Protein AF-A0A9D0ZR61-F1 (afdb_monomer_lite)

Foldseek 3Di:
DLVVLVQDPVNVVPDDPVVSVVSVVVSVVVVLVVVVVVLVVVLVVVVVVCVVVPPVDDPPDDRPCNVPVVSCVVVPPPPPPDDPVVVVVVVVVVVVD

Sequence (97 aa):
MAYQCGMMPNEFWNSTYRDVKTYVEACAKFRKEERKDTIVICEAMANKIIGALSWSRPKNKSLIKDVFRELFREELDTNKPQSYEEQIRNLRSRKGK

Radius of gyration: 20.32 Å; chains: 1; bounding box: 43×32×54 Å

Secondary structure (DSSP, 8-state):
-TGGGT--HHHHHTS-HHHHHHHHHHHHHHHHHHHHHHHHHHHHHHHHHHHHTT-S--TT---HHHHTGGGGHHHH-TTS---HHHHHHHHHHHTT-

Structure (mmCIF, N/CA/C/O backbone):
data_AF-A0A9D0ZR61-F1
#
_entry.id   AF-A0A9D0ZR61-F1
#
loop_
_atom_site.group_PDB
_atom_site.id
_atom_site.type_symbol
_atom_site.label_atom_id
_atom_site.label_alt_id
_atom_site.label_comp_id
_atom_site.label_asym_id
_atom_site.label_entity_id
_atom_site.label_seq_id
_atom_site.pdbx_PDB_ins_code
_atom_site.Cartn_x
_atom_site.Cartn_y
_atom_site.Cartn_z
_atom_site.occupancy
_atom_site.B_iso_or_equiv
_atom_site.auth_seq_id
_atom_site.auth_comp_id
_atom_site.auth_asym_id
_atom_site.auth_atom_id
_atom_site.pdbx_PDB_model_num
ATOM 1 N N . MET A 1 1 ? 9.698 8.782 -13.602 1.00 61.84 1 MET A N 1
ATOM 2 C CA . MET A 1 1 ? 8.958 7.886 -12.682 1.00 61.84 1 MET A CA 1
ATOM 3 C C . MET A 1 1 ? 9.842 6.785 -12.096 1.00 61.84 1 MET A C 1
ATOM 5 O O . MET A 1 1 ? 9.859 6.674 -10.882 1.00 61.84 1 MET A O 1
ATOM 9 N N . ALA A 1 2 ? 10.634 6.040 -12.881 1.00 70.12 2 ALA A N 1
ATOM 10 C CA . ALA A 1 2 ? 11.558 5.022 -12.342 1.00 70.12 2 ALA A CA 1
ATOM 11 C C . ALA A 1 2 ? 12.551 5.564 -11.293 1.00 70.12 2 ALA A C 1
ATOM 13 O O . ALA A 1 2 ? 12.714 4.968 -10.234 1.00 70.12 2 ALA A O 1
ATOM 14 N N . TYR A 1 3 ? 13.095 6.763 -11.522 1.00 74.62 3 TYR A N 1
ATOM 15 C CA . TYR A 1 3 ? 13.941 7.456 -10.543 1.00 74.62 3 TYR A CA 1
ATOM 16 C C . TYR A 1 3 ? 13.233 7.727 -9.206 1.00 74.62 3 TYR A C 1
ATOM 18 O O . TYR A 1 3 ? 13.814 7.562 -8.141 1.00 74.62 3 TYR A O 1
ATOM 26 N N . GLN A 1 4 ? 11.940 8.078 -9.237 1.00 78.94 4 GLN A N 1
ATOM 27 C CA . GLN A 1 4 ? 11.170 8.273 -8.005 1.00 78.94 4 GLN A CA 1
ATOM 28 C C . GLN A 1 4 ? 11.048 6.970 -7.222 1.00 78.94 4 GLN A C 1
ATOM 30 O O . GLN A 1 4 ? 10.894 7.038 -6.014 1.00 78.94 4 GLN A O 1
ATOM 35 N N . CYS A 1 5 ? 11.114 5.816 -7.885 1.00 83.88 5 CYS A N 1
ATOM 36 C CA . CYS A 1 5 ? 11.127 4.484 -7.286 1.00 83.88 5 CYS A CA 1
ATOM 37 C C . CYS A 1 5 ? 12.527 4.011 -6.866 1.00 83.88 5 CYS A C 1
ATOM 39 O O . CYS A 1 5 ? 12.672 2.852 -6.498 1.00 83.88 5 CYS A O 1
ATOM 41 N N . GLY A 1 6 ? 13.547 4.873 -6.921 1.00 88.88 6 GLY A N 1
ATOM 42 C CA . GLY A 1 6 ? 14.905 4.552 -6.478 1.00 88.88 6 GLY A CA 1
ATOM 43 C C . GLY A 1 6 ? 15.768 3.813 -7.502 1.00 88.88 6 GLY A C 1
ATOM 44 O O . GLY A 1 6 ? 16.864 3.401 -7.149 1.00 88.88 6 GLY A O 1
ATOM 45 N N . MET A 1 7 ? 15.311 3.661 -8.752 1.00 91.38 7 MET A N 1
ATOM 46 C CA . MET A 1 7 ? 16.132 3.060 -9.812 1.00 91.38 7 MET A CA 1
ATOM 47 C C . MET A 1 7 ? 17.303 3.982 -10.153 1.00 91.38 7 MET A C 1
ATOM 49 O O . MET A 1 7 ? 17.091 5.167 -10.447 1.00 91.38 7 MET A O 1
ATOM 53 N N . MET A 1 8 ? 18.523 3.446 -10.140 1.00 92.25 8 MET A N 1
ATOM 54 C CA . MET A 1 8 ? 19.708 4.225 -10.477 1.00 92.25 8 MET A CA 1
ATOM 55 C C . MET A 1 8 ? 19.753 4.527 -11.987 1.00 92.25 8 MET A C 1
ATOM 57 O O . MET A 1 8 ? 19.255 3.742 -12.798 1.00 92.25 8 MET A O 1
ATOM 61 N N . PRO A 1 9 ? 20.360 5.653 -12.416 1.00 88.81 9 PRO A N 1
ATOM 62 C CA . PRO A 1 9 ? 20.419 6.003 -13.834 1.00 88.81 9 PRO A CA 1
ATOM 63 C C . PRO A 1 9 ? 21.084 4.930 -14.706 1.00 88.81 9 PRO A C 1
ATOM 65 O O . PRO A 1 9 ? 20.596 4.640 -15.791 1.00 88.81 9 PRO A O 1
ATOM 68 N N . ASN A 1 10 ? 22.168 4.309 -14.233 1.00 91.19 10 ASN A N 1
ATOM 69 C CA . ASN A 1 10 ? 22.857 3.227 -14.946 1.00 91.19 10 ASN A CA 1
ATOM 70 C C . ASN A 1 10 ? 21.971 1.982 -15.131 1.00 91.19 10 ASN A C 1
ATOM 72 O O . ASN A 1 10 ? 21.976 1.386 -16.202 1.00 91.19 10 ASN A O 1
ATOM 76 N N . GLU A 1 11 ? 21.183 1.611 -14.122 1.00 88.00 11 GLU A N 1
ATOM 77 C CA . GLU A 1 11 ? 20.220 0.509 -14.203 1.00 88.00 11 GLU A CA 1
ATOM 78 C C . GLU A 1 11 ? 19.126 0.818 -15.220 1.00 88.00 11 GLU A C 1
ATOM 80 O O . GLU A 1 11 ? 18.763 -0.043 -16.017 1.00 88.00 11 GLU A O 1
ATOM 85 N N . PHE A 1 12 ? 18.635 2.058 -15.235 1.00 90.50 12 PHE A N 1
ATOM 86 C CA . PHE A 1 12 ? 17.630 2.503 -16.195 1.00 90.50 12 PHE A CA 1
ATOM 87 C C . PHE A 1 12 ? 18.142 2.430 -17.638 1.00 90.50 12 PHE A C 1
ATOM 89 O O . PHE A 1 12 ? 17.456 1.885 -18.498 1.00 90.50 12 PHE A O 1
ATOM 96 N N . TRP A 1 13 ? 19.351 2.939 -17.900 1.00 89.75 13 TRP A N 1
ATOM 97 C CA . TRP A 1 13 ? 19.950 2.924 -19.240 1.00 89.75 13 TRP A CA 1
ATOM 98 C C . TRP A 1 13 ? 20.255 1.512 -19.751 1.00 89.75 13 TRP A C 1
ATOM 100 O O . TRP A 1 13 ? 20.212 1.285 -20.957 1.00 89.75 13 TRP A O 1
ATOM 110 N N . ASN A 1 14 ? 20.520 0.568 -18.844 1.00 92.94 14 ASN A N 1
ATOM 111 C CA . ASN A 1 14 ? 20.809 -0.830 -19.173 1.00 92.94 14 ASN A CA 1
ATOM 112 C C . ASN A 1 14 ? 19.563 -1.734 -19.197 1.00 92.94 14 ASN A C 1
ATOM 114 O O . ASN A 1 14 ? 19.680 -2.925 -19.481 1.00 92.94 14 ASN A O 1
ATOM 118 N N . SER A 1 15 ? 18.382 -1.201 -18.882 1.00 91.69 15 SER A N 1
ATOM 119 C CA . SER A 1 15 ? 17.135 -1.968 -18.823 1.00 91.69 15 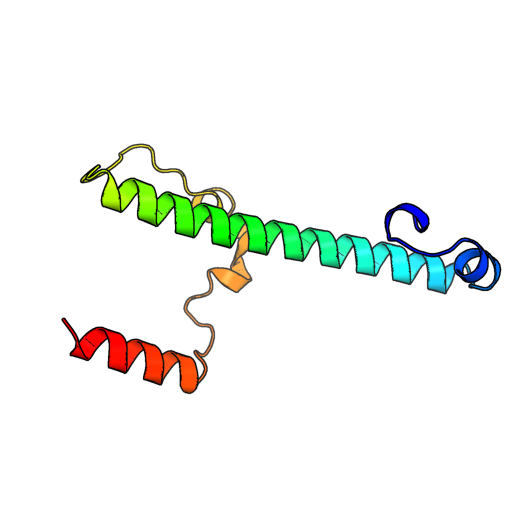SER A CA 1
ATOM 120 C C . SER A 1 15 ? 16.322 -1.821 -20.101 1.00 91.69 15 SER A C 1
ATOM 122 O O . SER A 1 15 ? 16.347 -0.784 -20.767 1.00 91.69 15 SER A O 1
ATOM 124 N N . THR A 1 16 ? 15.517 -2.834 -20.425 1.00 94.31 16 THR A N 1
ATOM 125 C CA . THR A 1 16 ? 14.522 -2.666 -21.484 1.00 94.31 16 THR A CA 1
ATOM 126 C C . THR A 1 16 ? 13.348 -1.831 -20.978 1.00 94.31 16 THR A C 1
ATOM 128 O O . THR A 1 16 ? 13.058 -1.769 -19.781 1.00 94.31 16 THR A O 1
ATOM 131 N N . TYR A 1 17 ? 12.598 -1.227 -21.902 1.00 91.25 17 TYR A N 1
ATOM 132 C CA . TYR A 1 17 ? 11.369 -0.510 -21.552 1.00 91.25 17 TYR A CA 1
ATOM 133 C C . TYR A 1 17 ? 10.388 -1.381 -20.746 1.00 91.25 17 TYR A C 1
ATOM 135 O O . TYR A 1 17 ? 9.727 -0.887 -19.832 1.00 91.25 17 TYR A O 1
ATOM 143 N N . ARG A 1 18 ? 10.304 -2.682 -21.062 1.00 94.06 18 ARG A N 1
ATOM 144 C CA . ARG A 1 18 ? 9.433 -3.625 -20.352 1.00 94.06 18 ARG A CA 1
ATOM 145 C C . ARG A 1 18 ? 9.844 -3.759 -18.887 1.00 94.06 18 ARG A C 1
ATOM 147 O O . ARG A 1 18 ? 8.977 -3.679 -18.024 1.00 94.06 18 ARG A O 1
ATOM 154 N N . ASP A 1 19 ? 11.139 -3.887 -18.620 1.00 92.50 19 ASP A N 1
ATOM 155 C CA . ASP A 1 19 ? 11.670 -4.042 -17.261 1.00 92.50 19 ASP A CA 1
ATOM 156 C C . ASP A 1 19 ? 11.431 -2.779 -16.436 1.00 92.50 19 ASP A C 1
ATOM 158 O O . ASP A 1 19 ? 10.909 -2.840 -15.323 1.00 92.50 19 ASP A O 1
ATOM 162 N N . VAL A 1 20 ? 11.711 -1.614 -17.027 1.00 92.94 20 VAL A N 1
ATOM 163 C CA . VAL A 1 20 ? 11.446 -0.310 -16.407 1.00 92.94 20 VAL A CA 1
ATOM 164 C C . VAL A 1 20 ? 9.962 -0.160 -16.074 1.00 92.94 20 VAL A C 1
ATOM 166 O O . VAL A 1 20 ? 9.609 0.289 -14.981 1.00 92.94 20 VAL A O 1
ATOM 169 N N . LYS A 1 21 ? 9.076 -0.536 -17.003 1.00 93.88 21 LYS A N 1
ATOM 170 C CA . LYS A 1 21 ? 7.629 -0.470 -16.794 1.00 93.88 21 LYS A CA 1
ATOM 171 C C . LYS A 1 21 ? 7.200 -1.375 -15.639 1.00 93.88 21 LYS A C 1
ATOM 173 O O . LYS A 1 21 ? 6.538 -0.897 -14.719 1.00 93.88 21 LYS A O 1
ATOM 178 N N . THR A 1 22 ? 7.619 -2.639 -15.647 1.00 94.44 22 THR A N 1
ATOM 179 C CA . THR A 1 22 ? 7.301 -3.597 -14.581 1.00 94.44 22 THR A CA 1
ATOM 180 C C . THR A 1 22 ? 7.833 -3.136 -13.223 1.00 94.44 22 THR A C 1
ATOM 182 O O . THR A 1 22 ? 7.119 -3.230 -12.227 1.00 94.44 22 THR A O 1
ATOM 185 N N . TYR A 1 23 ? 9.039 -2.565 -13.172 1.00 93.75 23 TYR A N 1
ATOM 186 C CA . TYR A 1 23 ? 9.615 -2.018 -11.944 1.00 93.75 23 TYR A CA 1
ATOM 187 C C . TYR A 1 23 ? 8.778 -0.871 -11.365 1.00 93.75 23 TYR A C 1
ATOM 189 O O . TYR A 1 23 ? 8.450 -0.858 -10.176 1.00 93.75 23 TYR A O 1
ATOM 197 N N . VAL A 1 24 ? 8.384 0.089 -12.207 1.00 92.75 24 VAL A N 1
ATOM 198 C CA . VAL A 1 24 ? 7.553 1.225 -11.781 1.00 92.75 24 VAL A CA 1
ATOM 199 C C . VAL A 1 24 ? 6.179 0.756 -11.300 1.00 92.75 24 VAL A C 1
ATOM 201 O O . VAL A 1 24 ? 5.694 1.244 -10.278 1.00 92.75 24 VAL A O 1
ATOM 204 N N . GLU A 1 25 ? 5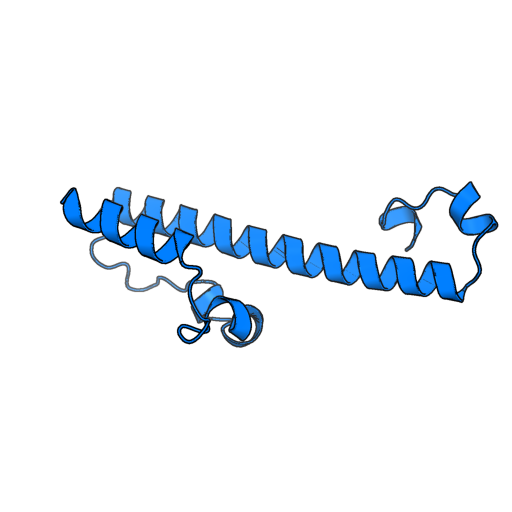.564 -0.203 -11.993 1.00 94.00 25 GLU A N 1
ATOM 205 C CA . GLU A 1 25 ? 4.279 -0.792 -11.595 1.00 94.00 25 GLU A CA 1
ATOM 206 C C . GLU A 1 25 ? 4.378 -1.509 -10.240 1.00 94.00 25 GLU A C 1
ATOM 208 O O . GLU A 1 25 ? 3.543 -1.284 -9.358 1.00 94.00 25 GLU A O 1
ATOM 213 N N . ALA A 1 26 ? 5.428 -2.308 -10.032 1.00 93.25 26 ALA A N 1
ATOM 214 C CA . ALA A 1 26 ? 5.686 -2.986 -8.764 1.00 93.25 26 ALA A CA 1
ATOM 215 C C . ALA A 1 26 ? 5.911 -1.988 -7.617 1.00 93.25 26 ALA A C 1
ATOM 217 O O . ALA A 1 26 ? 5.299 -2.112 -6.557 1.00 93.25 26 ALA A O 1
ATOM 218 N N . CYS A 1 27 ? 6.712 -0.946 -7.843 1.00 93.69 27 CYS A N 1
ATOM 219 C CA . CYS A 1 27 ? 6.938 0.132 -6.880 1.00 93.69 27 CYS A CA 1
ATOM 220 C C . CYS A 1 27 ? 5.641 0.873 -6.511 1.00 93.69 27 CYS A C 1
ATOM 222 O O . CYS A 1 27 ? 5.388 1.162 -5.338 1.00 93.69 27 CYS A O 1
ATOM 224 N N . ALA A 1 28 ? 4.786 1.169 -7.495 1.00 93.00 28 ALA A N 1
ATOM 225 C CA . ALA A 1 28 ? 3.495 1.801 -7.244 1.00 93.00 28 ALA A CA 1
ATOM 226 C C . ALA A 1 28 ? 2.583 0.908 -6.388 1.00 93.00 28 ALA A C 1
ATOM 228 O O . ALA A 1 28 ? 1.915 1.410 -5.476 1.00 93.00 28 ALA A O 1
ATOM 229 N N . LYS A 1 29 ? 2.586 -0.407 -6.648 1.00 93.12 29 LYS A N 1
ATOM 230 C CA . LYS A 1 29 ? 1.856 -1.397 -5.850 1.00 93.12 29 LYS A CA 1
ATOM 231 C C . LYS A 1 29 ? 2.388 -1.463 -4.417 1.00 93.12 29 LYS A C 1
ATOM 233 O O . LYS A 1 29 ? 1.600 -1.313 -3.489 1.00 93.12 29 LYS A O 1
ATOM 238 N N . PHE A 1 30 ? 3.704 -1.567 -4.244 1.00 91.25 30 PHE A N 1
ATOM 239 C CA . PHE A 1 30 ? 4.352 -1.593 -2.932 1.00 91.25 30 PHE A CA 1
ATOM 240 C C . PHE A 1 30 ? 3.986 -0.364 -2.089 1.00 91.25 30 PHE A C 1
ATOM 242 O O . PHE A 1 30 ? 3.472 -0.491 -0.984 1.00 91.25 30 PHE A O 1
ATOM 249 N N . ARG A 1 31 ? 4.112 0.848 -2.647 1.00 91.69 31 ARG A N 1
ATOM 250 C CA . ARG A 1 31 ? 3.727 2.089 -1.943 1.00 91.69 31 ARG A CA 1
ATOM 251 C C . ARG A 1 31 ? 2.250 2.166 -1.597 1.00 91.69 31 ARG A C 1
ATOM 253 O O . ARG A 1 31 ? 1.852 2.932 -0.720 1.00 91.69 31 ARG A O 1
ATOM 260 N N . LYS A 1 32 ? 1.395 1.513 -2.382 1.00 89.88 32 LYS A N 1
ATOM 261 C CA . LYS A 1 32 ? -0.037 1.451 -2.093 1.00 89.88 32 LYS A CA 1
ATOM 262 C C . LYS A 1 32 ? -0.284 0.547 -0.885 1.00 89.88 32 LYS A C 1
ATOM 264 O O . LYS A 1 32 ? -1.059 0.942 -0.022 1.00 89.88 32 LYS A O 1
ATOM 269 N N . GLU A 1 33 ? 0.372 -0.608 -0.823 1.00 88.69 33 GLU A N 1
ATOM 270 C CA . GLU A 1 33 ? 0.303 -1.537 0.313 1.00 88.69 33 GLU A CA 1
ATOM 271 C C . GLU A 1 33 ? 0.885 -0.905 1.587 1.00 88.69 33 GLU A C 1
ATOM 273 O O . GLU A 1 33 ? 0.188 -0.819 2.590 1.00 88.69 33 GLU A O 1
ATOM 278 N N . GLU A 1 34 ? 2.067 -0.293 1.515 1.00 91.44 34 GLU A N 1
ATOM 279 C CA . GLU A 1 34 ? 2.696 0.401 2.650 1.00 91.44 34 GLU A CA 1
ATOM 280 C C . GLU A 1 34 ? 1.801 1.503 3.250 1.00 91.44 34 GLU A C 1
ATOM 282 O O . GLU A 1 34 ? 1.676 1.655 4.470 1.00 91.44 34 GLU A O 1
ATOM 287 N N . ARG A 1 35 ? 1.108 2.268 2.394 1.00 88.06 35 ARG A N 1
ATOM 288 C CA . ARG A 1 35 ? 0.132 3.267 2.850 1.00 88.06 35 ARG A CA 1
ATOM 289 C C . ARG A 1 35 ? -1.062 2.630 3.557 1.00 88.06 35 ARG A C 1
ATOM 291 O O . ARG A 1 35 ? -1.535 3.199 4.539 1.00 88.06 35 ARG A O 1
ATOM 298 N N . LYS A 1 36 ? -1.550 1.477 3.089 1.00 86.00 36 LYS A N 1
ATOM 299 C CA . LYS A 1 36 ? -2.626 0.744 3.775 1.00 86.00 36 LYS A CA 1
ATOM 300 C C . LYS A 1 36 ? -2.178 0.276 5.157 1.00 86.00 36 LYS A C 1
ATOM 302 O O . LYS A 1 36 ? -2.905 0.510 6.122 1.00 86.00 36 LYS A O 1
ATOM 307 N N . ASP A 1 37 ? -0.981 -0.291 5.267 1.00 85.00 37 ASP A N 1
ATOM 308 C CA . ASP A 1 37 ? -0.415 -0.734 6.546 1.00 85.00 37 ASP A CA 1
ATOM 309 C C . ASP A 1 37 ? -0.248 0.436 7.518 1.00 85.00 37 ASP A C 1
ATOM 311 O O . ASP A 1 37 ? -0.627 0.355 8.688 1.00 85.00 37 ASP A O 1
ATOM 315 N N . THR A 1 38 ? 0.231 1.574 7.015 1.00 88.38 38 THR A N 1
ATOM 316 C CA . THR A 1 38 ? 0.346 2.802 7.808 1.00 88.38 38 THR A CA 1
ATOM 317 C C . THR A 1 38 ? -1.020 3.246 8.335 1.00 88.38 38 THR A C 1
ATOM 319 O O . THR A 1 38 ? -1.156 3.526 9.526 1.00 88.38 38 THR A O 1
ATOM 322 N N . ILE A 1 39 ? -2.061 3.248 7.491 1.00 86.50 39 ILE A N 1
ATOM 323 C CA . ILE A 1 39 ? -3.435 3.564 7.913 1.00 86.50 39 ILE A CA 1
ATOM 324 C C . ILE A 1 39 ? -3.901 2.596 9.006 1.00 86.50 39 ILE A C 1
ATOM 326 O O . ILE A 1 39 ? -4.432 3.037 10.024 1.00 86.50 39 ILE A O 1
ATOM 330 N N . VAL A 1 40 ? -3.666 1.292 8.836 1.00 84.25 40 VAL A N 1
ATOM 331 C CA . VAL A 1 40 ? -4.020 0.257 9.820 1.00 84.25 40 VAL A CA 1
ATOM 332 C C . VAL A 1 40 ? -3.375 0.537 11.181 1.00 84.25 40 VAL A C 1
ATOM 334 O O . VAL A 1 40 ? -4.059 0.472 12.207 1.00 84.25 40 VAL A O 1
ATOM 337 N N . ILE A 1 41 ? -2.082 0.864 11.196 1.00 86.00 41 ILE A N 1
ATOM 338 C CA . ILE A 1 41 ? -1.322 1.147 12.419 1.00 86.00 41 ILE A CA 1
ATOM 339 C C . ILE A 1 41 ? -1.807 2.444 13.074 1.00 86.00 41 ILE A C 1
ATOM 341 O O . ILE A 1 41 ? -2.093 2.452 14.275 1.00 86.00 41 ILE A O 1
ATOM 345 N N . CYS A 1 42 ? -1.942 3.525 12.300 1.00 84.44 42 CYS A N 1
ATOM 346 C CA . CYS A 1 42 ? -2.426 4.814 12.793 1.00 84.44 42 CYS A CA 1
ATOM 347 C C . CYS A 1 42 ? -3.827 4.693 13.396 1.00 84.44 42 CYS A C 1
ATOM 349 O O . CYS A 1 42 ? -4.099 5.246 14.460 1.00 84.44 42 CYS A O 1
ATOM 351 N N . GLU A 1 43 ? -4.706 3.922 12.762 1.00 83.88 43 GLU A N 1
ATOM 352 C CA . GLU A 1 43 ? -6.056 3.687 13.253 1.00 83.88 43 GLU A CA 1
ATOM 353 C C . GLU A 1 43 ? -6.057 2.876 14.559 1.00 83.88 43 GLU A C 1
ATOM 355 O O . GLU A 1 43 ? -6.753 3.222 15.516 1.00 83.88 43 GLU A O 1
ATOM 360 N N . ALA A 1 44 ? -5.226 1.834 14.654 1.00 83.31 44 ALA A N 1
ATOM 361 C CA . ALA A 1 44 ? -5.056 1.071 15.889 1.00 83.31 44 ALA A CA 1
ATOM 362 C C . ALA A 1 44 ? -4.496 1.936 17.033 1.00 83.31 44 ALA A C 1
ATOM 364 O O . ALA A 1 44 ? -4.931 1.807 18.182 1.00 83.31 44 ALA A O 1
ATOM 365 N N . MET A 1 45 ? -3.559 2.837 16.730 1.00 83.69 45 MET A N 1
ATOM 366 C CA . MET A 1 45 ? -3.020 3.802 17.687 1.00 83.69 45 MET A CA 1
ATOM 367 C C . MET A 1 45 ? -4.095 4.795 18.142 1.00 83.69 45 MET A C 1
ATOM 369 O O . MET A 1 45 ? -4.292 4.968 19.345 1.00 83.69 45 MET A O 1
ATOM 373 N N . ALA A 1 46 ? -4.852 5.376 17.209 1.00 82.69 46 ALA A N 1
ATOM 374 C CA . ALA A 1 46 ? -5.959 6.279 17.514 1.00 82.69 46 ALA A CA 1
ATOM 375 C C . ALA A 1 46 ? -7.025 5.593 18.384 1.00 82.69 46 ALA A C 1
ATOM 377 O O . ALA A 1 46 ? -7.488 6.165 19.369 1.00 82.69 46 ALA A O 1
ATOM 378 N N . ASN A 1 47 ? -7.354 4.331 18.091 1.00 81.62 47 ASN A N 1
ATOM 379 C CA . ASN A 1 47 ? -8.268 3.522 18.897 1.00 81.62 47 ASN A CA 1
ATOM 380 C C . ASN A 1 47 ? -7.807 3.385 20.352 1.00 81.62 47 ASN A C 1
ATOM 382 O O . ASN A 1 47 ? -8.625 3.519 21.264 1.00 81.62 47 ASN A O 1
ATOM 386 N N . LYS A 1 48 ? -6.508 3.147 20.570 1.00 82.88 48 LYS A N 1
ATOM 387 C CA . LYS A 1 48 ? -5.920 3.066 21.913 1.00 82.88 48 LYS A CA 1
ATOM 388 C C . LYS A 1 48 ? -5.955 4.411 22.634 1.00 82.88 48 LYS A C 1
ATOM 390 O O . LYS A 1 48 ? -6.331 4.443 23.800 1.00 82.88 48 LYS A O 1
ATOM 395 N N . ILE A 1 49 ? -5.613 5.502 21.947 1.00 82.81 49 ILE A N 1
ATOM 396 C CA . ILE A 1 49 ? -5.638 6.859 22.516 1.00 82.81 49 ILE A CA 1
ATOM 397 C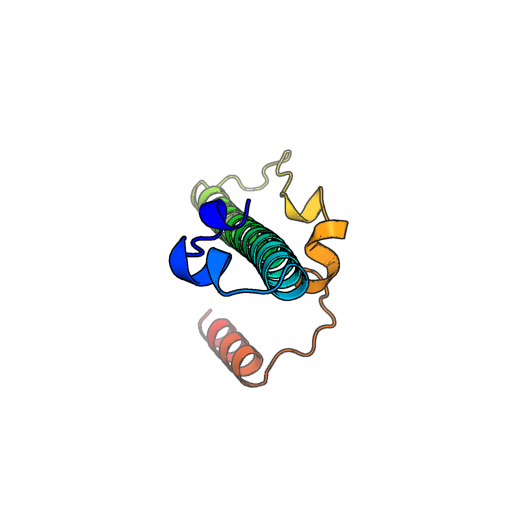 C . ILE A 1 49 ? -7.060 7.233 22.941 1.00 82.81 49 ILE A C 1
ATOM 399 O O . ILE A 1 49 ? -7.273 7.644 24.076 1.00 82.81 49 ILE A O 1
ATOM 403 N N . ILE A 1 50 ? -8.047 7.019 22.068 1.00 79.25 50 ILE A N 1
ATOM 404 C CA . ILE A 1 50 ? -9.464 7.270 22.362 1.00 79.25 50 ILE A CA 1
ATOM 405 C C . ILE A 1 50 ? -9.928 6.462 23.584 1.00 79.25 50 ILE A C 1
ATOM 407 O O . ILE A 1 50 ? -10.631 6.995 24.441 1.00 79.25 50 ILE A O 1
ATOM 411 N N . GLY A 1 51 ? -9.527 5.188 23.673 1.00 77.06 51 GLY A N 1
ATOM 412 C CA . GLY A 1 51 ? -9.846 4.331 24.816 1.00 77.06 51 GLY A CA 1
ATOM 413 C C . GLY A 1 51 ? -9.196 4.802 26.121 1.00 77.06 51 GLY A C 1
ATOM 414 O O . GLY A 1 51 ? -9.858 4.821 27.154 1.00 77.06 51 GLY A O 1
ATOM 415 N N . ALA A 1 52 ? -7.930 5.226 26.074 1.00 78.56 52 ALA A N 1
ATOM 416 C CA . ALA A 1 52 ? -7.201 5.747 27.232 1.00 78.56 52 ALA A CA 1
ATOM 417 C C . ALA A 1 52 ? -7.763 7.092 27.721 1.00 78.56 52 ALA A C 1
ATOM 419 O O . ALA A 1 52 ? -7.864 7.324 28.923 1.00 78.56 52 ALA A O 1
ATOM 420 N N . LEU A 1 53 ? -8.203 7.951 26.798 1.00 76.50 53 LEU A N 1
ATOM 421 C CA . LEU A 1 53 ? -8.840 9.235 27.105 1.00 76.50 53 LEU A CA 1
ATOM 422 C C . LEU A 1 53 ? -10.265 9.095 27.671 1.00 76.50 53 LEU A C 1
ATOM 424 O O . LEU A 1 53 ? -10.943 10.100 27.864 1.00 76.50 53 LEU A O 1
ATOM 428 N N . SER A 1 54 ? -10.730 7.873 27.964 1.00 59.75 54 SER A N 1
ATOM 429 C CA . SER A 1 54 ? -12.017 7.608 28.623 1.00 59.75 54 SER A CA 1
ATOM 430 C C . SER A 1 54 ? -13.223 8.222 27.904 1.00 59.75 54 SER A C 1
ATOM 432 O O . SER A 1 54 ? -14.252 8.506 28.519 1.00 59.75 54 SER A O 1
ATOM 434 N N . TRP A 1 55 ? -13.139 8.389 26.579 1.00 62.12 55 TRP A N 1
ATOM 435 C CA . TRP A 1 55 ? -14.310 8.711 25.773 1.00 62.12 55 TRP A CA 1
ATOM 436 C C . TRP A 1 55 ? -15.165 7.445 25.724 1.00 62.12 55 TRP A C 1
ATOM 438 O O . TRP A 1 55 ? -14.965 6.571 24.885 1.00 62.12 55 TRP A O 1
ATOM 448 N N . SER A 1 56 ? -16.070 7.293 26.690 1.00 59.91 56 SER A N 1
ATOM 449 C CA . SER A 1 56 ? -16.795 6.038 26.926 1.00 59.91 56 SE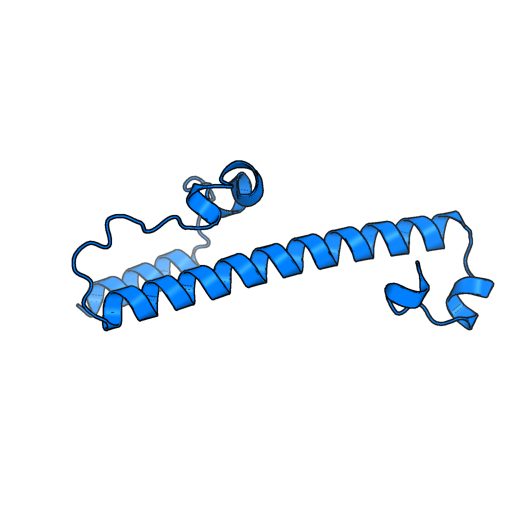R A CA 1
ATOM 450 C C . SER A 1 56 ? -17.550 5.549 25.686 1.00 59.91 56 SER A C 1
ATOM 452 O O . SER A 1 56 ? -17.647 4.343 25.469 1.00 59.91 56 SER A O 1
ATOM 454 N N . ARG A 1 57 ? -18.038 6.480 24.848 1.00 57.72 57 ARG A N 1
ATOM 455 C CA . ARG A 1 57 ? -18.653 6.237 23.531 1.00 57.72 57 ARG A CA 1
ATOM 456 C C . ARG A 1 57 ? -18.521 7.470 22.621 1.00 57.72 57 ARG A C 1
ATOM 458 O O . ARG A 1 57 ? -19.420 8.315 22.615 1.00 57.72 57 ARG A O 1
ATOM 465 N N . PRO A 1 58 ? -17.430 7.630 21.857 1.00 63.31 58 PRO A N 1
ATOM 466 C CA . PRO A 1 58 ? -17.324 8.727 20.904 1.00 63.31 58 PRO A CA 1
ATOM 467 C C . PRO A 1 58 ? -18.315 8.478 19.762 1.00 63.31 58 PRO A C 1
ATOM 469 O O . PRO A 1 58 ? -18.134 7.568 18.959 1.00 63.31 58 PRO A O 1
ATOM 472 N N . LYS A 1 59 ? -19.389 9.276 19.713 1.00 59.31 59 LYS A N 1
ATOM 473 C CA . LYS A 1 59 ? -20.482 9.141 18.730 1.00 59.31 59 LYS A CA 1
ATOM 474 C C . LYS A 1 59 ? -20.040 9.386 17.277 1.00 59.31 59 LYS A C 1
ATOM 476 O O . LYS A 1 59 ? -20.700 8.900 16.372 1.00 59.31 59 LYS A O 1
ATOM 481 N N . ASN A 1 60 ? -18.914 10.073 17.068 1.00 62.03 60 ASN A N 1
ATOM 482 C CA . ASN A 1 60 ? -18.392 10.462 15.751 1.00 62.03 60 ASN A CA 1
ATOM 483 C C . ASN A 1 60 ? -17.038 9.808 15.447 1.00 62.03 60 ASN A C 1
ATOM 485 O O . ASN A 1 60 ? -16.104 10.463 14.991 1.00 62.03 60 ASN A O 1
ATOM 489 N N . LYS A 1 61 ? -16.892 8.519 15.755 1.00 62.25 61 LYS A N 1
ATOM 490 C CA . LYS A 1 61 ? -15.681 7.775 15.415 1.00 62.25 61 LYS A CA 1
ATOM 491 C C . LYS A 1 61 ? -15.851 7.130 14.042 1.00 62.25 61 LYS A C 1
ATOM 493 O O . LYS A 1 61 ? -16.299 5.995 13.945 1.00 62.25 61 LYS A O 1
ATOM 498 N N . SER A 1 62 ? -15.517 7.862 12.985 1.00 62.81 62 SER A N 1
ATOM 499 C CA . SER A 1 62 ? -15.384 7.297 11.643 1.00 62.81 62 SER A CA 1
ATOM 500 C C . SER A 1 62 ? -13.979 6.728 11.485 1.00 62.81 62 SER A C 1
ATOM 502 O O . SER A 1 62 ? -13.018 7.453 11.231 1.00 62.81 62 SER A O 1
ATOM 504 N N . LEU A 1 63 ? -13.836 5.419 11.682 1.00 67.69 63 LEU A N 1
ATOM 505 C CA . LEU A 1 63 ? -12.576 4.761 11.370 1.00 67.69 63 LEU A CA 1
ATOM 506 C C . LEU A 1 63 ? -12.409 4.670 9.856 1.00 67.69 63 LEU A C 1
ATOM 508 O O . LEU A 1 63 ? -13.371 4.443 9.123 1.00 67.69 63 LEU A O 1
ATOM 512 N N . ILE A 1 64 ? -11.185 4.873 9.376 1.00 71.38 64 ILE A N 1
ATOM 513 C CA . ILE A 1 64 ? -10.895 4.915 7.939 1.00 71.38 64 ILE A CA 1
ATOM 514 C C . ILE A 1 64 ? -11.263 3.571 7.303 1.00 71.38 64 ILE A C 1
ATOM 516 O O . ILE A 1 64 ? -11.843 3.551 6.219 1.00 71.38 64 ILE A O 1
ATOM 520 N N . LYS A 1 65 ? -11.027 2.459 8.007 1.00 67.12 65 LYS A N 1
ATOM 521 C CA . LYS A 1 65 ? -11.482 1.125 7.594 1.00 67.12 65 LYS A CA 1
ATOM 522 C C . LYS A 1 65 ? -13.000 0.971 7.507 1.00 67.12 65 LYS A C 1
ATOM 524 O O . LYS A 1 65 ? -13.470 0.236 6.642 1.00 67.12 65 LYS A O 1
ATOM 529 N N . ASP A 1 66 ? -13.755 1.658 8.360 1.00 69.06 66 ASP A N 1
ATOM 530 C CA . ASP A 1 66 ? -15.221 1.598 8.354 1.00 69.06 66 ASP A CA 1
ATOM 531 C C . ASP A 1 66 ? -15.804 2.412 7.189 1.00 69.06 66 ASP A C 1
ATOM 533 O O . ASP A 1 66 ? -16.772 1.989 6.559 1.00 69.06 66 ASP A O 1
ATOM 537 N N . VAL A 1 67 ? -15.181 3.549 6.857 1.00 71.75 67 VAL A N 1
ATOM 538 C CA . VAL A 1 67 ? -15.595 4.421 5.741 1.00 71.75 67 VAL A CA 1
ATOM 539 C C . VAL A 1 67 ? -15.165 3.851 4.387 1.00 71.75 67 VAL A C 1
ATOM 541 O O . VAL A 1 67 ? -15.929 3.876 3.427 1.00 71.75 67 VAL A O 1
ATOM 544 N N . PHE A 1 68 ? -13.955 3.29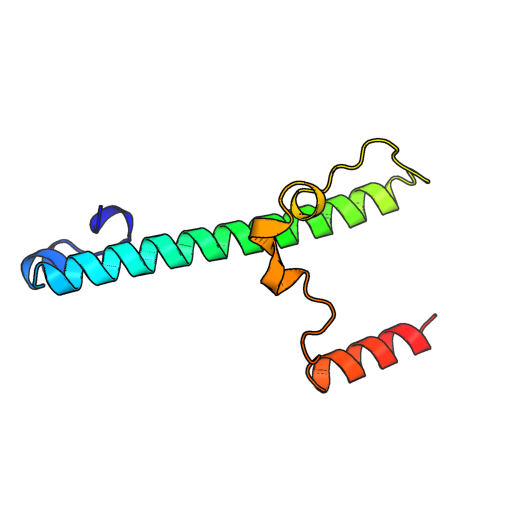7 4.303 1.00 74.00 68 PHE A N 1
ATOM 545 C CA . PHE A 1 68 ? -13.356 2.786 3.068 1.00 74.00 68 PHE A CA 1
ATOM 546 C C . PHE A 1 68 ? -13.265 1.260 3.064 1.00 74.00 68 PHE A C 1
ATOM 548 O O . PHE A 1 68 ? -12.255 0.676 2.675 1.00 74.00 68 PHE A O 1
ATOM 555 N N . ARG A 1 69 ? -14.345 0.598 3.484 1.00 74.56 69 ARG A N 1
ATOM 556 C CA . ARG A 1 69 ? -14.390 -0.854 3.702 1.00 74.56 69 ARG A CA 1
ATOM 557 C C . ARG A 1 69 ? -13.944 -1.680 2.492 1.00 74.56 69 ARG A C 1
ATOM 559 O O . ARG A 1 69 ? -13.325 -2.727 2.648 1.00 74.56 69 ARG A O 1
ATOM 566 N N . GLU A 1 70 ? -14.221 -1.199 1.282 1.00 77.81 70 GLU A N 1
ATOM 567 C CA . GLU A 1 70 ? -13.836 -1.857 0.027 1.00 77.81 70 GLU A CA 1
ATOM 568 C C . GLU A 1 70 ? -12.323 -1.926 -0.189 1.00 77.81 70 GLU A C 1
ATOM 570 O O . GLU A 1 70 ? -11.821 -2.920 -0.711 1.00 77.81 70 GLU A O 1
ATOM 575 N N . LEU A 1 71 ? -11.588 -0.905 0.260 1.00 72.75 71 LEU A N 1
ATOM 576 C CA . LEU A 1 71 ? -10.128 -0.862 0.174 1.00 72.75 71 LEU A CA 1
ATOM 577 C C . LEU A 1 71 ? -9.462 -1.849 1.134 1.00 72.75 71 LEU A C 1
ATOM 579 O O . LEU A 1 71 ? -8.330 -2.252 0.864 1.00 72.75 71 LEU A O 1
ATOM 583 N N . PHE A 1 72 ? -10.168 -2.244 2.198 1.00 70.50 72 PHE A N 1
ATOM 584 C CA . PHE A 1 72 ? -9.662 -3.107 3.261 1.00 70.50 72 PHE A CA 1
ATOM 585 C C . PHE A 1 72 ? -10.358 -4.472 3.334 1.00 70.50 72 PHE A C 1
ATOM 587 O O . PHE A 1 72 ? -10.341 -5.117 4.379 1.00 70.50 72 PHE A O 1
ATOM 594 N N . ARG A 1 73 ? -11.024 -4.922 2.259 1.00 74.00 73 ARG A N 1
ATOM 595 C CA . ARG A 1 73 ? -11.790 -6.185 2.277 1.00 74.00 73 ARG A CA 1
ATOM 596 C C . ARG A 1 73 ? -10.950 -7.380 2.710 1.00 74.00 73 ARG A C 1
ATOM 598 O O . ARG A 1 73 ? -11.439 -8.196 3.475 1.00 74.00 73 ARG A O 1
ATOM 605 N N . GLU A 1 74 ? -9.704 -7.466 2.257 1.00 70.38 74 GLU A N 1
ATOM 606 C CA . GLU A 1 74 ? -8.809 -8.565 2.619 1.00 70.38 74 GLU A CA 1
ATOM 607 C C . GLU A 1 74 ? -8.345 -8.493 4.078 1.00 70.38 74 GLU A C 1
ATOM 609 O O . GLU A 1 74 ? -8.171 -9.535 4.707 1.00 70.38 74 GLU A O 1
ATOM 614 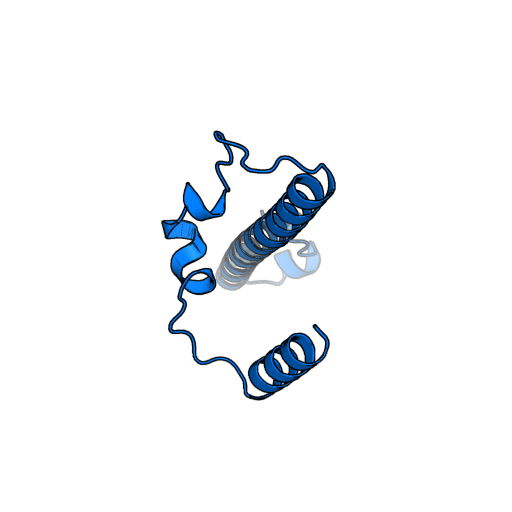N N . GLU A 1 75 ? -8.105 -7.301 4.628 1.00 65.12 75 GLU A N 1
ATOM 615 C CA . GLU A 1 75 ? -7.706 -7.130 6.031 1.00 65.12 75 GLU A CA 1
ATOM 616 C C . GLU A 1 75 ? -8.896 -7.211 7.004 1.00 65.12 75 GLU A C 1
ATOM 618 O O . GLU A 1 75 ? -8.707 -7.505 8.183 1.00 65.12 75 GLU A O 1
ATOM 623 N N . LEU A 1 76 ? -10.115 -6.940 6.527 1.00 63.78 76 LEU A N 1
ATOM 624 C CA . LEU A 1 76 ? -11.364 -6.994 7.295 1.00 63.78 76 LEU A CA 1
ATOM 625 C C . LEU A 1 76 ? -12.088 -8.341 7.190 1.00 63.78 76 LEU A C 1
ATOM 627 O O . LEU A 1 76 ? -13.106 -8.526 7.861 1.00 63.78 76 LEU A O 1
ATOM 631 N N . ASP A 1 77 ? -11.608 -9.260 6.352 1.00 67.88 77 ASP A N 1
ATOM 632 C CA . ASP A 1 77 ? -12.218 -10.576 6.207 1.00 67.88 77 ASP A CA 1
ATOM 633 C C . ASP A 1 77 ? -11.973 -11.416 7.465 1.00 67.88 77 ASP A C 1
ATOM 635 O O . ASP A 1 77 ? -10.920 -12.026 7.660 1.00 67.88 77 ASP A O 1
ATOM 639 N N . THR A 1 78 ? -12.978 -11.454 8.336 1.00 60.44 78 THR A N 1
ATOM 640 C CA . THR A 1 78 ? -12.985 -12.268 9.556 1.00 60.44 78 THR A CA 1
ATOM 641 C C . THR A 1 78 ? -12.964 -13.772 9.281 1.00 60.44 78 THR A C 1
ATOM 643 O O . THR A 1 78 ? -12.789 -14.539 10.223 1.00 60.44 78 THR A O 1
ATOM 646 N N . ASN A 1 79 ? -13.133 -14.203 8.024 1.00 60.97 79 ASN A N 1
ATOM 647 C CA . ASN A 1 79 ? -13.048 -15.610 7.635 1.00 60.97 79 ASN A CA 1
ATOM 648 C C . ASN A 1 79 ? -11.638 -16.043 7.213 1.00 60.97 79 ASN A C 1
ATOM 650 O O . ASN A 1 79 ? -11.454 -17.212 6.863 1.00 60.97 79 ASN A O 1
ATOM 654 N N . LYS A 1 80 ? -10.630 -15.153 7.243 1.00 62.62 80 LYS A N 1
ATOM 655 C CA . LYS A 1 80 ? -9.246 -15.579 7.006 1.00 62.62 80 LYS A CA 1
ATOM 656 C C . LYS A 1 80 ? -8.847 -16.621 8.059 1.00 62.62 80 LYS A C 1
ATOM 658 O O . LYS A 1 80 ? -9.010 -16.364 9.255 1.00 62.62 80 LYS A O 1
ATOM 663 N N . PRO A 1 81 ? -8.316 -17.787 7.648 1.00 61.91 81 PRO A N 1
ATOM 664 C CA . PRO A 1 81 ? -7.866 -18.793 8.595 1.00 61.91 81 PRO A CA 1
ATOM 665 C C . PRO A 1 81 ? -6.728 -18.201 9.432 1.00 61.91 81 PRO A C 1
ATOM 667 O O . PRO A 1 81 ? -5.645 -17.932 8.914 1.00 61.91 81 PRO A O 1
ATOM 670 N N . GLN A 1 82 ? -6.980 -17.961 10.722 1.00 61.81 82 GLN A N 1
ATOM 671 C CA . GLN A 1 82 ? -5.930 -17.539 11.648 1.00 61.81 82 GLN A CA 1
ATOM 672 C C . GLN A 1 82 ? -4.835 -18.603 11.692 1.00 61.81 82 GLN A C 1
ATOM 674 O O . GLN A 1 82 ? -5.130 -19.785 11.892 1.00 61.81 82 GLN A O 1
ATOM 679 N N . SER A 1 83 ? -3.577 -18.174 11.590 1.00 73.62 83 SER A N 1
ATOM 680 C CA . SER A 1 83 ? -2.429 -19.054 11.813 1.00 73.62 83 SER A CA 1
ATOM 681 C C . SER A 1 83 ? -2.460 -19.635 13.233 1.00 73.62 83 SER A C 1
ATOM 683 O O . SER A 1 83 ? -2.866 -18.958 14.183 1.00 73.62 83 SER A O 1
ATOM 685 N N . TYR A 1 84 ? -1.999 -20.879 13.396 1.00 69.06 84 TYR A N 1
ATOM 686 C CA . TYR A 1 84 ? -1.925 -21.569 14.691 1.00 69.06 84 TYR A CA 1
ATOM 687 C C . TYR A 1 84 ? -1.200 -20.736 15.764 1.00 69.06 84 TYR A C 1
ATOM 689 O O . TYR A 1 84 ? -1.602 -20.729 16.928 1.00 69.06 84 TYR A O 1
ATOM 697 N N . GLU A 1 85 ? -0.178 -19.969 15.380 1.00 73.50 85 GLU A N 1
ATOM 698 C CA . GLU A 1 85 ? 0.559 -19.093 16.300 1.00 73.50 85 GLU A CA 1
ATOM 699 C C . GLU A 1 85 ? -0.292 -17.930 16.832 1.00 73.50 85 GLU A C 1
ATOM 701 O O . GLU A 1 85 ? -0.248 -17.605 18.023 1.00 73.50 85 GLU A O 1
ATOM 706 N N . GLU A 1 86 ? -1.120 -17.325 15.978 1.00 72.19 86 GLU A N 1
ATOM 707 C CA . GLU A 1 86 ? -2.020 -16.239 16.373 1.00 72.19 86 GLU A CA 1
ATOM 708 C C . GLU A 1 86 ? -3.142 -16.741 17.286 1.00 72.19 86 GLU A C 1
ATOM 710 O O . GLU A 1 86 ? -3.525 -16.057 18.241 1.00 72.19 86 GLU A O 1
ATOM 715 N N . GLN A 1 87 ? -3.630 -17.962 17.045 1.00 72.44 87 GLN A N 1
ATOM 716 C CA . GLN A 1 87 ? -4.617 -18.619 17.905 1.00 72.44 87 GLN A CA 1
ATOM 717 C C . GLN A 1 87 ? -4.056 -18.838 19.317 1.00 72.44 87 GLN A C 1
ATOM 719 O O . GLN A 1 87 ? -4.695 -18.477 20.311 1.00 72.44 87 GLN A O 1
ATOM 724 N N . ILE A 1 88 ? -2.827 -19.357 19.422 1.00 78.69 88 ILE A N 1
ATOM 725 C CA . ILE A 1 88 ? -2.144 -19.582 20.705 1.00 78.69 88 ILE A CA 1
ATOM 726 C C . ILE A 1 88 ? -1.901 -18.253 21.437 1.00 78.69 88 ILE A C 1
ATOM 728 O O . ILE A 1 88 ? -2.111 -18.164 22.651 1.00 78.69 88 ILE A O 1
ATOM 732 N N . ARG A 1 89 ? -1.504 -17.196 20.719 1.00 76.94 89 ARG A N 1
ATOM 733 C CA . ARG A 1 89 ? -1.306 -15.854 21.292 1.00 76.94 89 ARG A CA 1
ATOM 734 C C . ARG A 1 89 ? -2.602 -15.280 21.878 1.00 76.94 89 ARG A C 1
ATOM 736 O O . ARG A 1 89 ? -2.581 -14.744 22.988 1.00 76.94 89 ARG A O 1
ATOM 743 N N . ASN A 1 90 ? -3.727 -15.439 21.182 1.00 75.81 90 ASN A N 1
ATOM 744 C CA . ASN A 1 90 ? -5.046 -14.996 21.647 1.00 75.81 90 ASN A CA 1
ATOM 745 C C . ASN A 1 90 ? -5.547 -15.799 22.861 1.00 75.81 90 ASN A C 1
ATOM 747 O O . ASN A 1 90 ? -6.134 -15.236 23.786 1.00 75.81 90 ASN A O 1
ATOM 751 N N . LEU A 1 91 ? -5.281 -17.109 22.900 1.00 76.19 91 LEU A N 1
ATOM 752 C CA . LEU A 1 91 ? -5.581 -17.967 24.053 1.00 76.19 91 LEU A CA 1
ATOM 753 C C . LEU A 1 91 ? -4.811 -17.536 25.310 1.00 76.19 91 LEU A C 1
ATOM 755 O O . LEU A 1 91 ? -5.376 -17.512 26.405 1.00 76.19 91 LEU A O 1
ATOM 759 N N . ARG A 1 92 ? -3.538 -17.151 25.158 1.00 75.88 92 ARG A N 1
ATOM 760 C CA . ARG A 1 92 ? -2.702 -16.663 26.268 1.00 75.88 92 ARG A CA 1
ATOM 761 C C . ARG A 1 92 ? -3.162 -15.303 26.793 1.00 75.88 92 ARG A C 1
ATOM 763 O O . ARG A 1 92 ? -3.196 -15.116 28.004 1.00 75.88 92 ARG A O 1
ATOM 770 N N . SER A 1 93 ? -3.568 -14.379 25.918 1.00 70.62 93 SER A N 1
ATOM 771 C CA . SER A 1 93 ? -4.047 -13.052 26.344 1.00 70.62 93 SER A CA 1
ATOM 772 C C . SER A 1 93 ? -5.404 -13.093 27.060 1.00 70.62 93 SER A C 1
ATOM 774 O O . SER A 1 93 ? -5.681 -12.232 27.892 1.00 70.62 93 SER A O 1
ATOM 776 N N . ARG A 1 94 ? -6.236 -14.108 26.781 1.00 65.00 94 ARG A N 1
ATOM 777 C CA . ARG A 1 94 ? -7.527 -14.329 27.456 1.00 65.00 94 ARG A CA 1
ATOM 778 C C . ARG A 1 94 ? -7.418 -14.948 28.850 1.00 65.00 94 ARG A C 1
ATOM 780 O O . ARG A 1 94 ? -8.288 -14.680 29.664 1.00 65.00 94 ARG A O 1
ATOM 787 N N . LYS A 1 95 ? -6.387 -15.752 29.134 1.00 62.09 95 LYS A N 1
ATOM 788 C CA . LYS A 1 95 ? -6.185 -16.382 30.457 1.00 62.09 95 LYS A CA 1
ATOM 789 C C . LYS A 1 95 ? -5.547 -15.458 31.507 1.00 62.09 95 LYS A C 1
ATOM 791 O O . LYS A 1 95 ? -5.452 -15.854 32.661 1.00 62.09 95 LYS A O 1
ATOM 796 N N . GLY A 1 96 ? -5.081 -14.273 31.108 1.00 54.28 96 GLY A N 1
ATOM 797 C CA . GLY A 1 96 ? -4.450 -13.287 31.995 1.00 54.28 96 GLY A CA 1
ATOM 798 C C . GLY A 1 96 ? -5.355 -12.124 32.421 1.00 54.28 96 GLY A C 1
ATOM 799 O O . GLY A 1 96 ? -4.831 -11.126 32.906 1.00 54.28 96 GLY A O 1
ATOM 800 N N . LYS A 1 97 ? -6.670 -12.215 32.184 1.00 44.19 97 LYS A N 1
ATOM 801 C CA . LYS A 1 97 ? -7.683 -11.278 32.689 1.00 44.19 97 LYS A CA 1
ATOM 802 C C . LYS A 1 97 ? -8.543 -11.949 33.744 1.00 44.19 97 LYS A C 1
ATOM 804 O O . LYS A 1 97 ? -8.841 -13.147 33.545 1.00 44.19 97 LYS A O 1
#

Organism: NCBI:txid2840752

pLDDT: mean 78.05, std 12.1, range [44.19, 94.44]